Protein AF-N2ACB6-F1 (afdb_monomer_lite)

Secondary structure (DSSP, 8-state):
-GGGS-HHHHHHHHHHHHHHTHHHHHHHHHHHHHHHHHHHHHHHHHHHHHHHHHHHHHHHHHHHHHHHHHHHHHHHHHHHHHHHHHHHHHHHHHHHHHHHTT--HHHHHHHHHHHHT--HHHHHHHHHHHHTS--

Structure (mmCIF, N/CA/C/O backbone):
data_AF-N2ACB6-F1
#
_entry.id   AF-N2ACB6-F1
#
loop_
_atom_site.group_PDB
_atom_site.id
_atom_site.type_symbol
_atom_site.label_atom_id
_atom_site.label_alt_id
_atom_site.label_comp_id
_atom_site.label_asym_id
_atom_site.label_entity_id
_atom_site.label_seq_id
_atom_site.pdbx_PDB_ins_code
_atom_site.Cartn_x
_atom_site.Cartn_y
_atom_site.Cartn_z
_atom_site.occupancy
_atom_site.B_iso_or_equiv
_atom_site.auth_seq_id
_atom_site.auth_comp_id
_atom_site.auth_asym_id
_atom_site.auth_atom_id
_atom_site.pdbx_PDB_model_num
ATOM 1 N N . MET A 1 1 ? -42.863 5.813 80.812 1.00 54.38 1 MET A N 1
ATOM 2 C CA . MET A 1 1 ? -43.850 5.891 79.694 1.00 54.38 1 MET A CA 1
ATOM 3 C C . MET A 1 1 ? -44.926 4.812 79.865 1.00 54.38 1 MET A C 1
ATOM 5 O O . MET A 1 1 ? -44.693 3.888 80.632 1.00 54.38 1 MET A O 1
ATOM 9 N N . ILE A 1 2 ? -46.089 4.887 79.191 1.00 55.25 2 ILE A N 1
ATOM 10 C CA . ILE A 1 2 ? -47.135 3.828 79.253 1.00 55.25 2 ILE A CA 1
ATOM 11 C C . ILE A 1 2 ? -46.565 2.440 78.897 1.00 55.25 2 ILE A C 1
ATOM 13 O O . ILE A 1 2 ? -46.968 1.446 79.490 1.00 55.25 2 ILE A O 1
ATOM 17 N N . ALA A 1 3 ? -45.557 2.393 78.021 1.00 55.53 3 ALA A N 1
ATOM 18 C CA . ALA A 1 3 ? -44.880 1.169 77.599 1.00 55.53 3 ALA A CA 1
ATOM 19 C C . ALA A 1 3 ? -44.088 0.438 78.701 1.00 55.53 3 ALA A C 1
ATOM 21 O O . ALA A 1 3 ? -43.840 -0.748 78.564 1.00 55.53 3 ALA A O 1
ATOM 22 N N . GLU A 1 4 ? -43.704 1.089 79.803 1.00 55.78 4 GLU A N 1
ATOM 23 C CA . GLU A 1 4 ? -42.958 0.420 80.890 1.00 55.78 4 GLU A CA 1
ATOM 24 C C . GLU A 1 4 ? -43.868 -0.320 81.874 1.00 55.78 4 GLU A C 1
ATOM 26 O O . GLU A 1 4 ? -43.388 -1.108 82.685 1.00 55.78 4 GLU A O 1
ATOM 31 N N . LYS A 1 5 ? -45.175 -0.045 81.832 1.00 69.62 5 LYS A N 1
ATOM 32 C CA . LYS A 1 5 ? -46.145 -0.556 82.807 1.00 69.62 5 LYS A CA 1
ATOM 33 C C . LYS A 1 5 ? -46.798 -1.871 82.383 1.00 69.62 5 LYS A C 1
ATOM 35 O O . LYS A 1 5 ? -47.372 -2.541 83.233 1.00 69.62 5 LYS A O 1
ATOM 40 N N . ASP A 1 6 ? -46.695 -2.236 81.107 1.00 75.88 6 ASP A N 1
ATOM 41 C CA . ASP A 1 6 ? -47.250 -3.470 80.553 1.00 75.88 6 ASP A CA 1
ATOM 42 C C . ASP A 1 6 ? -46.155 -4.235 79.778 1.00 75.88 6 ASP A C 1
ATOM 44 O O . ASP A 1 6 ? -45.609 -3.696 78.809 1.00 75.88 6 ASP A O 1
ATOM 48 N N . PRO A 1 7 ? -45.812 -5.476 80.179 1.00 75.62 7 PRO A N 1
ATOM 49 C CA . PRO A 1 7 ? -44.764 -6.276 79.540 1.00 75.62 7 PRO A CA 1
ATOM 50 C C . PRO A 1 7 ? -44.987 -6.525 78.042 1.00 75.62 7 PRO A C 1
ATOM 52 O O . PRO A 1 7 ? -44.019 -6.598 77.283 1.00 75.62 7 PRO A O 1
ATOM 55 N N . TYR A 1 8 ? -46.244 -6.628 77.603 1.00 75.38 8 TYR A N 1
ATOM 56 C CA . TYR A 1 8 ? -46.595 -6.843 76.201 1.00 75.38 8 TYR A CA 1
ATOM 57 C C . TYR A 1 8 ? -46.431 -5.563 75.389 1.00 75.38 8 TYR A C 1
ATOM 59 O O . TYR A 1 8 ? -45.883 -5.601 74.287 1.00 75.38 8 TYR A O 1
ATOM 67 N N . ILE A 1 9 ? -46.830 -4.416 75.948 1.00 73.38 9 ILE A N 1
ATOM 68 C CA . ILE A 1 9 ? -46.612 -3.114 75.300 1.00 73.38 9 ILE A CA 1
ATOM 69 C C . ILE A 1 9 ? -45.112 -2.802 75.227 1.00 73.38 9 ILE A C 1
ATOM 71 O O . ILE A 1 9 ? -44.649 -2.287 74.210 1.00 73.38 9 ILE A O 1
ATOM 75 N N . LYS A 1 10 ? -44.334 -3.173 76.250 1.00 75.19 10 LYS A N 1
ATOM 76 C CA . LYS A 1 10 ? -42.873 -3.044 76.240 1.00 75.19 10 LYS A CA 1
ATOM 77 C C . LYS A 1 10 ? -42.231 -3.863 75.119 1.00 75.19 10 LYS A C 1
ATOM 79 O O . LYS A 1 10 ? -41.467 -3.316 74.331 1.00 75.19 10 LYS A O 1
ATOM 84 N N . SER A 1 11 ? -42.583 -5.145 75.013 1.00 76.88 11 SER A N 1
ATOM 85 C CA . SER A 1 11 ? -42.045 -6.042 73.983 1.00 76.88 11 SER A CA 1
ATOM 86 C C . SER A 1 11 ? -42.431 -5.593 72.569 1.00 76.88 11 SER A C 1
ATOM 88 O O . SER A 1 11 ? -41.589 -5.587 71.672 1.00 76.88 11 SER A O 1
ATOM 90 N N . ALA A 1 12 ? -43.672 -5.132 72.378 1.00 77.25 12 ALA A N 1
ATOM 91 C CA . ALA A 1 12 ? -44.113 -4.551 71.113 1.00 77.25 12 ALA A CA 1
ATOM 92 C C . ALA A 1 12 ? -43.324 -3.280 70.756 1.00 77.25 12 ALA A C 1
ATOM 94 O O . ALA A 1 12 ? -42.972 -3.091 69.596 1.00 77.25 12 ALA A O 1
ATOM 95 N N . TYR A 1 13 ? -43.003 -2.430 71.738 1.00 70.56 13 TYR A N 1
ATOM 96 C CA . TYR A 1 13 ? -42.214 -1.214 71.528 1.00 70.56 13 TYR A CA 1
ATOM 97 C C . TYR A 1 13 ? -40.739 -1.514 71.215 1.00 70.56 13 TYR A C 1
ATOM 99 O O . TYR A 1 13 ? -40.163 -0.881 70.336 1.00 70.56 13 TYR A O 1
ATOM 107 N N . GLU A 1 14 ? -40.140 -2.511 71.872 1.00 71.38 14 GLU A N 1
ATOM 108 C CA . GLU A 1 14 ? -38.781 -2.993 71.581 1.00 71.38 14 GLU A CA 1
ATOM 109 C C . GLU A 1 14 ? -38.695 -3.608 70.174 1.00 71.38 14 GLU A C 1
ATOM 111 O O . GLU A 1 14 ? -37.780 -3.296 69.415 1.00 71.38 14 GLU A O 1
ATOM 116 N N . GLN A 1 15 ? -39.691 -4.408 69.778 1.00 70.50 15 GLN A N 1
ATOM 117 C CA . GLN A 1 15 ? -39.816 -4.936 68.414 1.00 70.50 15 GLN A CA 1
ATOM 118 C C . GLN A 1 15 ? -39.993 -3.816 67.383 1.00 70.50 15 GLN A C 1
ATOM 120 O O . GLN A 1 15 ? -39.331 -3.819 66.346 1.00 70.50 15 GLN A O 1
ATOM 125 N N . LEU A 1 16 ? -40.827 -2.815 67.683 1.00 66.62 16 LEU A N 1
ATOM 126 C CA . LEU A 1 16 ? -40.989 -1.638 66.832 1.00 66.62 16 LEU A CA 1
ATOM 127 C C . LEU A 1 16 ? -39.680 -0.844 66.724 1.00 66.62 16 LEU A C 1
ATOM 129 O O . LEU A 1 16 ? -39.363 -0.357 65.646 1.00 66.62 16 LEU A O 1
ATOM 133 N N . GLN A 1 17 ? -38.888 -0.744 67.797 1.00 62.62 17 GLN A N 1
ATOM 134 C CA . GLN A 1 17 ? -37.566 -0.117 67.769 1.00 62.62 17 GLN A CA 1
ATOM 135 C C . GLN A 1 17 ? -36.591 -0.877 66.868 1.00 62.62 17 GLN A C 1
ATOM 137 O O . GLN A 1 17 ? -35.940 -0.242 66.044 1.00 62.62 17 GLN A O 1
ATOM 142 N N . ILE A 1 18 ? -36.554 -2.209 66.953 1.00 64.50 18 ILE A N 1
ATOM 143 C CA . ILE A 1 18 ? -35.725 -3.078 66.101 1.00 64.50 18 ILE A CA 1
ATOM 144 C C . ILE A 1 18 ? -36.111 -2.940 64.617 1.00 64.50 18 ILE A C 1
ATOM 146 O O . ILE A 1 18 ? -35.233 -2.849 63.762 1.00 64.50 18 ILE A O 1
ATOM 150 N N . ILE A 1 19 ? -37.412 -2.858 64.313 1.00 61.59 19 ILE A N 1
ATOM 151 C CA . ILE A 1 19 ? -37.940 -2.643 62.953 1.00 61.59 19 ILE A CA 1
ATOM 152 C C . ILE A 1 19 ? -37.763 -1.180 62.499 1.00 61.59 19 ILE A C 1
ATOM 154 O O . ILE A 1 19 ? -37.608 -0.907 61.316 1.00 61.59 19 ILE A O 1
ATOM 158 N N . SER A 1 20 ? -37.760 -0.205 63.411 1.00 56.56 20 SER A N 1
ATOM 159 C CA . SER A 1 20 ? -37.567 1.218 63.073 1.00 56.56 20 SER A CA 1
ATOM 160 C C . SER A 1 20 ? -36.090 1.609 62.907 1.00 56.56 20 SER A C 1
ATOM 162 O O . SER A 1 20 ? -35.783 2.538 62.159 1.00 56.56 20 SER A O 1
ATOM 164 N N . GLN A 1 21 ? -35.168 0.869 63.539 1.00 55.78 21 GLN A N 1
ATOM 165 C CA . GLN A 1 21 ? -33.716 0.930 63.310 1.00 55.78 21 GLN A CA 1
ATOM 166 C C . GLN A 1 21 ? -33.306 0.416 61.919 1.00 55.78 21 GLN A C 1
ATOM 168 O O . GLN A 1 21 ? -32.177 0.618 61.480 1.00 55.78 21 GLN A O 1
ATOM 173 N N . ASP A 1 22 ? -34.241 -0.171 61.174 1.00 64.62 22 ASP A N 1
ATOM 174 C CA . ASP A 1 22 ? -34.067 -0.620 59.793 1.00 64.62 22 ASP A CA 1
ATOM 175 C C . ASP A 1 22 ? -33.811 0.545 58.813 1.00 64.62 22 ASP A C 1
ATOM 177 O O . ASP A 1 22 ? -33.388 0.335 57.682 1.00 64.62 22 ASP A O 1
ATOM 181 N N . LYS A 1 23 ? -33.984 1.804 59.248 1.00 71.12 23 LYS A N 1
ATOM 182 C CA . LYS A 1 23 ? -33.616 2.988 58.456 1.00 71.12 23 LYS A CA 1
ATOM 183 C C . LYS A 1 23 ? -32.106 3.106 58.224 1.00 71.12 23 LYS A C 1
ATOM 185 O O . LYS A 1 23 ? -31.713 3.477 57.123 1.00 71.12 23 LYS A O 1
ATOM 190 N N . GLU A 1 24 ? -31.271 2.796 59.218 1.00 79.31 24 GLU A N 1
ATOM 191 C CA . GLU A 1 24 ? -29.809 2.815 59.045 1.00 79.31 24 GLU A CA 1
ATOM 192 C C . GLU A 1 24 ? -29.359 1.684 58.125 1.00 79.31 24 GLU A C 1
ATOM 194 O O . GLU A 1 24 ? -28.657 1.938 57.154 1.00 79.31 24 GLU A O 1
ATOM 199 N N . LYS A 1 25 ? -29.859 0.461 58.337 1.00 77.12 25 LYS A N 1
ATOM 200 C CA . LYS A 1 25 ? -29.568 -0.678 57.450 1.00 77.12 25 LYS A CA 1
ATOM 201 C C . LYS A 1 25 ? -30.050 -0.450 56.021 1.00 77.12 25 LYS A C 1
ATOM 203 O O . LYS A 1 25 ? -29.367 -0.828 55.073 1.00 77.12 25 LYS A O 1
ATOM 208 N N . ARG A 1 26 ? -31.208 0.192 55.848 1.00 78.31 26 ARG A N 1
ATOM 209 C CA . ARG A 1 26 ? -31.715 0.600 54.535 1.00 78.31 26 ARG A CA 1
ATOM 210 C C . ARG A 1 26 ? -30.819 1.649 53.890 1.00 78.31 26 ARG A C 1
ATOM 212 O O . ARG A 1 26 ? -30.517 1.524 52.711 1.00 78.31 26 ARG A O 1
ATOM 219 N N . LEU A 1 27 ? -30.360 2.637 54.655 1.00 84.12 27 LEU A N 1
ATOM 220 C CA . LEU A 1 27 ? -29.433 3.653 54.164 1.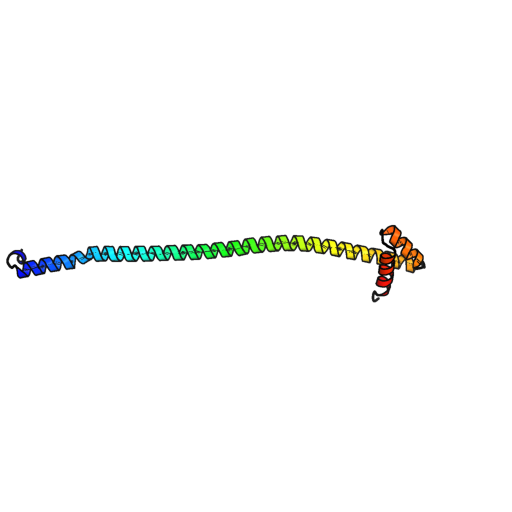00 84.12 27 LEU A CA 1
ATOM 221 C C . LEU A 1 27 ? -28.079 3.039 53.771 1.00 84.12 27 LEU A C 1
ATOM 223 O O . LEU A 1 27 ? -27.540 3.378 52.724 1.00 84.12 27 LEU A O 1
ATOM 227 N N . GLU A 1 28 ? -27.550 2.106 54.565 1.00 85.25 28 GLU A N 1
ATOM 228 C CA . GLU A 1 28 ? -26.334 1.346 54.248 1.00 85.25 28 GLU A CA 1
ATOM 229 C C . GLU A 1 28 ? -26.512 0.489 52.990 1.00 85.25 28 GLU A C 1
ATOM 231 O O . GLU A 1 28 ? -25.626 0.449 52.134 1.00 85.25 28 GLU A O 1
ATOM 236 N N . TYR A 1 29 ? -27.665 -0.170 52.848 1.00 82.06 29 TYR A N 1
ATOM 237 C CA . TYR A 1 29 ? -28.018 -0.936 51.656 1.00 82.06 29 TYR A CA 1
ATOM 238 C C . TYR A 1 29 ? -28.087 -0.042 50.414 1.00 82.06 29 TYR A C 1
ATOM 240 O O . TYR A 1 29 ? -27.464 -0.351 49.400 1.00 82.06 29 TYR A O 1
ATOM 248 N N . GLU A 1 30 ? -28.783 1.093 50.497 1.00 85.75 30 GLU A N 1
ATOM 249 C CA . GLU A 1 30 ? -28.895 2.068 49.409 1.00 85.75 30 GLU A CA 1
ATOM 250 C C . GLU A 1 30 ? -27.528 2.664 49.045 1.00 85.75 30 GLU A C 1
ATOM 252 O O . GLU A 1 30 ? -27.195 2.773 47.864 1.00 85.75 30 GLU A O 1
ATOM 257 N N . ALA A 1 31 ? -26.694 2.986 50.038 1.00 92.44 31 ALA A N 1
ATOM 258 C CA . ALA A 1 31 ? -25.329 3.460 49.822 1.00 92.44 31 ALA A CA 1
ATOM 259 C C . ALA A 1 31 ? -24.458 2.395 49.140 1.00 92.44 31 ALA A C 1
ATOM 261 O O . ALA A 1 31 ? -23.691 2.713 48.228 1.00 92.44 31 ALA A O 1
ATOM 262 N N . ARG A 1 32 ? -24.604 1.124 49.531 1.00 91.25 32 ARG A N 1
ATOM 263 C CA . ARG A 1 32 ? -23.910 -0.002 48.901 1.00 91.25 32 ARG A CA 1
ATOM 264 C C . ARG A 1 32 ? -24.367 -0.218 47.462 1.00 91.25 32 ARG A C 1
ATOM 266 O O . ARG A 1 32 ? -23.520 -0.361 46.585 1.00 91.25 32 ARG A O 1
ATOM 273 N N . GLU A 1 33 ? -25.672 -0.231 47.199 1.00 89.56 33 GLU A N 1
ATOM 274 C CA . GLU A 1 33 ? -26.202 -0.328 45.834 1.00 89.56 33 GLU A CA 1
ATOM 275 C C . GLU A 1 33 ? -25.716 0.831 44.969 1.00 89.56 33 GLU A C 1
ATOM 277 O O . GLU A 1 33 ? -25.339 0.618 43.817 1.00 89.56 33 GLU A O 1
ATOM 282 N N . LYS A 1 34 ? -25.680 2.047 45.524 1.00 96.06 34 LYS A N 1
ATOM 283 C CA . LYS A 1 34 ? -25.144 3.215 44.832 1.00 96.06 34 LYS A CA 1
ATOM 284 C C . LYS A 1 34 ? -23.671 3.022 44.481 1.00 96.06 34 LYS A C 1
ATOM 286 O O . LYS A 1 34 ? -23.315 3.186 43.324 1.00 96.06 34 LYS A O 1
ATOM 291 N N . ALA A 1 35 ? -22.842 2.599 45.434 1.00 95.44 35 ALA A N 1
ATOM 292 C CA . ALA A 1 35 ? -21.424 2.343 45.188 1.00 95.44 35 ALA A CA 1
ATOM 293 C C . ALA A 1 35 ? -21.203 1.265 44.114 1.00 95.44 35 ALA A C 1
ATOM 295 O O . ALA A 1 35 ? -20.311 1.394 43.279 1.00 95.44 35 ALA A O 1
ATOM 296 N N . ILE A 1 36 ? -22.039 0.221 44.103 1.00 93.56 36 ILE A N 1
ATOM 297 C CA . ILE A 1 36 ? -22.012 -0.820 43.071 1.00 93.56 36 ILE A CA 1
ATOM 298 C C . ILE A 1 36 ? -22.378 -0.233 41.699 1.00 93.56 36 ILE A C 1
ATOM 300 O O . ILE A 1 36 ? -21.676 -0.492 40.724 1.00 93.56 36 ILE A O 1
ATOM 304 N N . ARG A 1 37 ? -23.438 0.582 41.614 1.00 95.69 37 ARG A N 1
ATOM 305 C CA . ARG A 1 37 ? -23.844 1.254 40.366 1.00 95.69 37 ARG A CA 1
ATOM 306 C C . ARG A 1 37 ? -22.765 2.208 39.859 1.00 95.69 37 ARG A C 1
ATOM 308 O O . ARG A 1 37 ? -22.417 2.137 38.686 1.00 95.69 37 ARG A O 1
ATOM 315 N N . ASP A 1 38 ? -22.201 3.031 40.738 1.00 97.94 38 ASP A N 1
ATOM 316 C CA . ASP A 1 38 ? -21.126 3.971 40.410 1.00 97.94 38 ASP A CA 1
ATOM 317 C C . ASP A 1 38 ? -19.876 3.219 39.917 1.00 97.94 38 ASP A C 1
ATOM 319 O O . ASP A 1 38 ? -19.251 3.624 38.938 1.00 97.94 38 ASP A O 1
ATOM 323 N N . HIS A 1 39 ? -19.539 2.080 40.535 1.00 97.25 39 HIS A N 1
ATOM 324 C CA . HIS A 1 39 ? -18.433 1.232 40.088 1.00 97.25 39 HIS A CA 1
ATOM 325 C C . HIS A 1 39 ? -18.677 0.643 38.694 1.00 97.25 39 HIS A C 1
ATOM 327 O O . HIS A 1 39 ? -17.795 0.720 37.840 1.00 97.25 39 HIS A O 1
ATOM 333 N N . TYR A 1 40 ? -19.863 0.084 38.437 1.00 96.75 40 TYR A N 1
ATOM 334 C CA . TYR A 1 40 ? -20.195 -0.439 37.109 1.00 96.75 40 TYR A CA 1
ATOM 335 C C . TYR A 1 40 ? -20.194 0.655 36.045 1.00 96.75 40 TYR A C 1
ATOM 337 O O . TYR A 1 40 ? -19.668 0.433 34.957 1.00 96.75 40 TYR A O 1
ATOM 345 N N . GLN A 1 41 ? -20.718 1.838 36.370 1.00 97.56 41 GLN A N 1
ATOM 346 C CA . GLN A 1 41 ? -20.704 2.983 35.467 1.00 97.56 41 GLN A CA 1
ATOM 347 C C . GLN A 1 41 ? -19.270 3.407 35.139 1.00 97.56 41 GLN A C 1
ATOM 349 O O . GLN A 1 41 ? -18.929 3.577 33.971 1.00 97.56 41 GLN A O 1
ATOM 354 N N . PHE A 1 42 ? -18.404 3.499 36.151 1.00 98.19 42 PHE A N 1
ATOM 355 C CA . PHE A 1 42 ? -16.992 3.814 35.955 1.00 98.19 42 PHE A CA 1
ATOM 356 C C . PHE A 1 42 ? -16.290 2.791 35.054 1.00 98.19 42 PHE A C 1
ATOM 358 O O . PHE A 1 42 ? -15.549 3.174 34.149 1.00 98.19 42 PHE A O 1
ATOM 365 N N . MET A 1 43 ? -16.526 1.495 35.285 1.00 98.19 43 MET A N 1
ATOM 366 C CA . MET A 1 43 ? -15.936 0.425 34.477 1.00 98.19 43 MET A CA 1
ATOM 367 C C . MET A 1 43 ? -16.419 0.483 33.027 1.00 98.19 43 MET A C 1
ATOM 369 O O . MET A 1 43 ? -15.601 0.396 32.113 1.00 98.19 43 MET A O 1
ATOM 373 N N . PHE A 1 44 ? -17.718 0.700 32.819 1.00 97.75 44 PHE A N 1
ATOM 374 C CA . PHE A 1 44 ? -18.302 0.858 31.492 1.00 97.75 4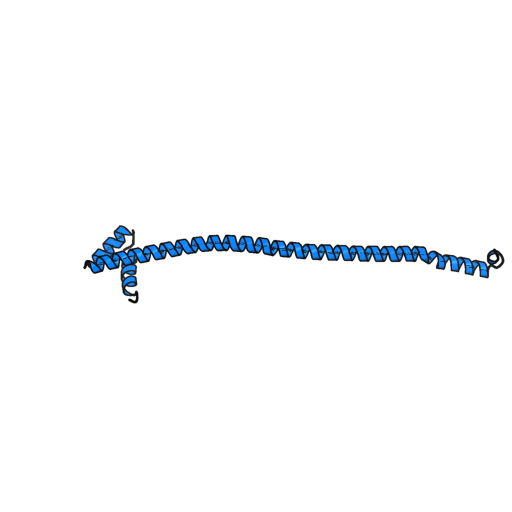4 PHE A CA 1
ATOM 375 C C . PHE A 1 44 ? -17.693 2.055 30.747 1.00 97.75 44 PHE A C 1
ATOM 377 O O . PHE A 1 44 ? -17.234 1.917 29.618 1.00 97.75 44 PHE A O 1
ATOM 384 N N . GLU A 1 45 ? -17.602 3.222 31.385 1.00 98.06 45 GLU A N 1
ATOM 385 C CA . GLU A 1 45 ? -17.000 4.418 30.780 1.00 98.06 45 GLU A CA 1
ATOM 386 C C . GLU A 1 45 ? -15.497 4.268 30.525 1.00 98.06 45 GLU A C 1
ATOM 388 O O . GLU A 1 45 ? -14.960 4.841 29.575 1.00 98.06 45 GLU A O 1
ATOM 393 N N . ALA A 1 46 ? -14.783 3.536 31.382 1.00 98.25 46 ALA A N 1
ATOM 394 C CA . ALA A 1 46 ? -13.375 3.228 31.166 1.00 98.25 46 ALA A CA 1
ATOM 395 C C . ALA A 1 46 ? -13.186 2.316 29.944 1.00 98.25 46 ALA A C 1
ATOM 397 O O . ALA A 1 46 ? -12.293 2.569 29.137 1.00 98.25 46 ALA A O 1
ATOM 398 N N . GLU A 1 47 ? -14.042 1.306 29.780 1.00 98.19 47 GLU A N 1
ATOM 399 C CA . GLU A 1 47 ? -14.035 0.418 28.616 1.00 98.19 47 GLU A CA 1
ATOM 400 C C . GLU A 1 47 ? -14.372 1.179 27.331 1.00 98.19 47 GLU A C 1
ATOM 402 O O . GLU A 1 47 ? -13.611 1.105 26.368 1.00 98.19 47 GLU A O 1
ATOM 407 N N . GLN A 1 48 ? -15.444 1.979 27.334 1.00 98.19 48 GLN A N 1
ATOM 408 C CA . GLN A 1 48 ? -15.837 2.787 26.175 1.00 98.19 48 GLN A CA 1
ATOM 409 C C . GLN A 1 48 ? -14.726 3.748 25.744 1.00 98.19 48 GLN A C 1
ATOM 411 O O . GLN A 1 48 ? -14.361 3.777 24.571 1.00 98.19 48 GLN A O 1
ATOM 416 N N . ARG A 1 49 ? -14.109 4.467 26.693 1.00 98.12 49 ARG A N 1
ATOM 417 C CA . ARG A 1 49 ? -12.952 5.327 26.395 1.00 98.12 49 ARG A CA 1
ATOM 418 C C . ARG A 1 49 ? -11.760 4.534 25.876 1.00 98.12 49 ARG A C 1
ATOM 420 O O . ARG A 1 49 ? -11.046 5.009 25.000 1.00 98.12 49 ARG A O 1
ATOM 427 N N . GLY A 1 50 ? -11.517 3.343 26.418 1.00 98.38 50 GLY A N 1
ATOM 428 C CA . GLY A 1 50 ? -10.455 2.460 25.943 1.00 98.38 50 GLY A CA 1
ATOM 429 C C . GLY A 1 50 ? -10.647 2.064 24.479 1.00 98.38 50 GLY A C 1
ATOM 430 O O . GLY A 1 50 ? -9.691 2.130 23.706 1.00 98.38 50 GLY A O 1
ATOM 431 N N . ILE A 1 51 ? -11.878 1.712 24.098 1.00 98.25 51 ILE A N 1
ATOM 432 C CA . ILE A 1 51 ? -12.251 1.382 22.718 1.00 98.25 51 ILE A CA 1
ATOM 433 C C . ILE A 1 51 ? -12.085 2.605 21.816 1.00 98.25 51 ILE A C 1
ATOM 435 O O . ILE A 1 51 ? -11.361 2.519 20.831 1.00 98.25 51 ILE A O 1
ATOM 439 N N . GLU A 1 52 ? -12.660 3.751 22.185 1.00 98.06 52 GLU A N 1
ATOM 440 C CA . GLU A 1 52 ? -12.603 4.983 21.385 1.00 98.06 52 GLU A CA 1
ATOM 441 C C . GLU A 1 52 ? -11.155 5.433 21.124 1.00 98.06 52 GLU A C 1
ATOM 443 O O . GLU A 1 52 ? -10.760 5.675 19.982 1.00 98.06 52 GLU A O 1
ATOM 448 N N . ILE A 1 53 ? -10.316 5.460 22.167 1.00 98.00 53 ILE A N 1
ATOM 449 C CA . ILE A 1 53 ? -8.890 5.791 22.034 1.00 98.00 53 ILE A CA 1
ATOM 450 C C . ILE A 1 53 ? -8.169 4.747 21.172 1.00 98.00 53 ILE A C 1
ATOM 452 O O . ILE A 1 53 ? -7.284 5.096 20.386 1.00 98.00 53 ILE A O 1
ATOM 456 N N . GLY A 1 54 ? -8.507 3.467 21.340 1.00 98.19 54 GLY A N 1
ATOM 457 C CA . GLY A 1 54 ? -7.932 2.367 20.572 1.00 98.19 54 GLY A CA 1
ATOM 458 C C . GLY A 1 54 ? -8.243 2.474 19.081 1.00 98.19 54 GLY A C 1
ATOM 459 O O . GLY A 1 54 ? -7.329 2.375 18.264 1.00 98.19 54 GLY A O 1
ATOM 460 N N . GLU A 1 55 ? -9.501 2.733 18.731 1.00 98.12 55 GLU A N 1
ATOM 461 C CA . GLU A 1 55 ? -9.953 2.928 17.354 1.00 98.12 55 GLU A CA 1
ATOM 462 C C . GLU A 1 55 ? -9.313 4.166 16.731 1.00 98.12 55 GLU A C 1
ATOM 464 O O . GLU A 1 55 ? -8.723 4.070 15.655 1.00 98.12 55 GLU A O 1
ATOM 469 N N . GLN A 1 56 ? -9.339 5.306 17.428 1.00 97.44 56 GLN A N 1
ATOM 470 C CA . GLN A 1 56 ? -8.770 6.548 16.912 1.00 97.44 56 GLN A CA 1
ATOM 471 C C . GLN A 1 56 ? -7.265 6.419 16.646 1.00 97.44 56 GLN A C 1
ATOM 473 O O . GLN A 1 56 ? -6.793 6.779 15.567 1.00 97.44 56 GLN A O 1
ATOM 478 N N . ARG A 1 57 ? -6.511 5.829 17.585 1.00 97.19 57 ARG A N 1
ATOM 479 C CA . ARG A 1 57 ? -5.079 5.548 17.385 1.00 97.19 57 ARG A CA 1
ATOM 480 C C . ARG A 1 57 ? -4.842 4.520 16.288 1.00 97.19 57 ARG A C 1
ATOM 482 O O . ARG A 1 57 ? -3.876 4.642 15.541 1.00 97.19 57 ARG A O 1
ATOM 489 N N . GLY A 1 58 ? -5.687 3.495 16.204 1.00 98.00 58 GLY 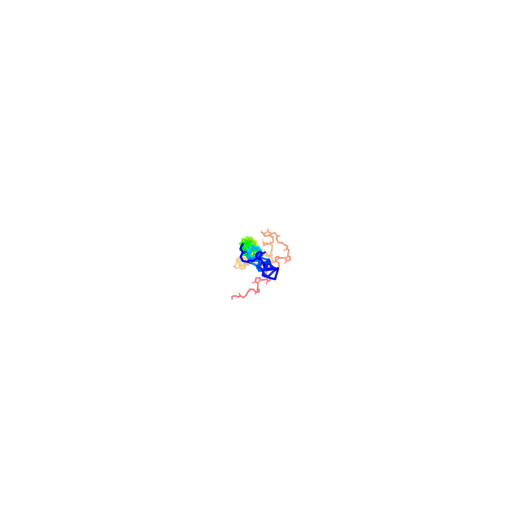A N 1
ATOM 490 C CA . GLY A 1 58 ? -5.601 2.464 15.174 1.00 98.00 58 GLY A CA 1
ATOM 491 C C . GLY A 1 58 ? -5.749 3.048 13.771 1.00 98.00 58 GLY A C 1
ATOM 492 O O . GLY A 1 58 ? -4.938 2.735 12.899 1.00 98.00 58 GLY A O 1
ATOM 493 N N . ILE A 1 59 ? -6.729 3.935 13.581 1.00 97.75 59 ILE A N 1
ATOM 494 C CA . ILE A 1 59 ? -6.955 4.661 12.327 1.00 97.75 59 ILE A CA 1
ATOM 495 C C . ILE A 1 59 ? -5.764 5.570 12.023 1.00 97.75 59 ILE A C 1
ATOM 497 O O . ILE A 1 59 ? -5.165 5.431 10.962 1.00 97.75 59 ILE A O 1
ATOM 501 N N . GLU A 1 60 ? -5.357 6.427 12.963 1.00 97.00 60 GLU A N 1
ATOM 502 C CA . GLU A 1 60 ? -4.264 7.384 12.749 1.00 97.00 60 GLU A CA 1
ATOM 503 C C . GLU A 1 60 ? -2.946 6.684 12.371 1.00 97.00 60 GLU A C 1
ATOM 505 O O . GLU A 1 60 ? -2.302 7.032 11.380 1.00 97.00 60 GLU A O 1
ATOM 510 N N . ILE A 1 61 ? -2.561 5.646 13.121 1.00 96.75 61 ILE A N 1
ATOM 511 C CA . ILE A 1 61 ? -1.345 4.868 12.844 1.00 96.75 61 ILE A CA 1
ATOM 512 C C . ILE A 1 61 ? -1.480 4.110 11.518 1.00 96.75 61 ILE A C 1
ATOM 514 O O . ILE A 1 61 ? -0.509 4.007 10.763 1.00 96.75 61 ILE A O 1
ATOM 518 N N . GLY A 1 62 ? -2.660 3.547 11.245 1.00 97.75 62 GLY A N 1
ATOM 519 C CA . GLY A 1 62 ? -2.947 2.813 10.017 1.00 97.75 62 GLY A CA 1
ATOM 520 C C . GLY A 1 62 ? -2.826 3.692 8.776 1.00 97.75 62 GLY A C 1
ATOM 521 O O . GLY A 1 62 ? -2.149 3.307 7.823 1.00 97.75 62 GLY A O 1
ATOM 522 N N . GLU A 1 63 ? -3.414 4.887 8.809 1.00 97.31 63 GLU A N 1
ATOM 523 C CA . GLU A 1 63 ? -3.351 5.868 7.726 1.00 97.31 63 GLU A CA 1
ATOM 524 C C . GLU A 1 63 ? -1.926 6.376 7.509 1.00 97.31 63 GLU A C 1
ATOM 526 O O . GLU A 1 63 ? -1.421 6.292 6.390 1.00 97.31 63 GLU A O 1
ATOM 531 N N . GLN A 1 64 ? -1.236 6.820 8.566 1.00 95.94 64 GLN A N 1
ATOM 532 C CA . GLN A 1 64 ? 0.141 7.316 8.455 1.00 95.94 64 GLN A CA 1
ATOM 533 C C . GLN A 1 64 ? 1.074 6.267 7.840 1.00 95.94 64 GLN A C 1
ATOM 535 O O . GLN A 1 64 ? 1.801 6.555 6.888 1.00 95.94 64 GLN A O 1
ATOM 540 N N . ARG A 1 65 ? 1.017 5.021 8.331 1.00 95.88 65 ARG A N 1
ATOM 541 C CA . ARG A 1 65 ? 1.826 3.922 7.780 1.00 95.88 65 ARG A CA 1
ATOM 542 C C . ARG A 1 65 ? 1.411 3.561 6.360 1.00 95.88 65 ARG A C 1
ATOM 544 O O . ARG A 1 65 ? 2.272 3.248 5.540 1.00 95.88 65 ARG A O 1
ATOM 551 N N . GLY A 1 66 ? 0.112 3.574 6.074 1.00 97.62 66 GLY A N 1
ATOM 552 C CA . GLY A 1 66 ? -0.423 3.296 4.746 1.00 97.62 66 GLY A CA 1
ATOM 553 C C . GLY A 1 66 ? 0.102 4.280 3.703 1.00 97.62 66 GLY A C 1
ATOM 554 O O . GLY A 1 66 ? 0.581 3.848 2.655 1.00 97.62 66 GLY A O 1
ATOM 555 N N . ILE A 1 67 ? 0.080 5.577 4.021 1.00 96.88 67 ILE A N 1
ATOM 556 C CA . ILE A 1 67 ? 0.604 6.646 3.163 1.00 96.88 67 ILE A CA 1
ATOM 557 C C . ILE A 1 67 ? 2.113 6.485 2.982 1.00 96.88 67 ILE A C 1
ATOM 559 O O . ILE A 1 67 ? 2.573 6.385 1.849 1.00 96.88 67 ILE A O 1
ATOM 563 N N . GLU A 1 68 ? 2.880 6.364 4.068 1.00 95.94 68 GLU A N 1
ATOM 564 C CA . GLU A 1 68 ? 4.344 6.275 3.992 1.00 95.94 68 GLU A CA 1
ATOM 565 C C . GLU A 1 68 ? 4.814 5.074 3.152 1.00 95.94 68 GLU A C 1
ATOM 567 O O . GLU A 1 68 ? 5.695 5.193 2.296 1.00 95.94 68 GLU A O 1
ATOM 572 N N . ILE A 1 69 ? 4.217 3.897 3.374 1.00 95.94 69 ILE A N 1
ATOM 573 C CA . ILE A 1 69 ? 4.546 2.685 2.614 1.00 95.94 69 ILE A CA 1
ATOM 574 C C . ILE A 1 69 ? 4.088 2.827 1.160 1.00 95.94 69 ILE A C 1
ATOM 576 O O . ILE A 1 69 ? 4.809 2.409 0.249 1.00 95.94 69 ILE A O 1
ATOM 580 N N . GLY A 1 70 ? 2.897 3.388 0.943 1.00 97.38 70 GLY A N 1
ATOM 581 C CA . GLY A 1 70 ? 2.329 3.613 -0.380 1.00 97.38 70 GLY A CA 1
ATOM 582 C C . GLY A 1 70 ? 3.193 4.539 -1.231 1.00 97.38 70 GLY A C 1
ATOM 583 O O . GLY A 1 70 ? 3.508 4.194 -2.368 1.00 97.38 70 GLY A O 1
ATOM 584 N N . GLU A 1 71 ? 3.639 5.661 -0.670 1.00 96.94 71 GLU A N 1
ATOM 585 C CA . GLU A 1 71 ? 4.509 6.626 -1.344 1.00 96.94 71 GLU A CA 1
ATOM 586 C C . GLU A 1 71 ? 5.877 6.029 -1.662 1.00 96.94 71 GLU A C 1
ATOM 588 O O . GLU A 1 71 ? 6.295 6.060 -2.818 1.00 96.94 71 GLU A O 1
ATOM 593 N N . LYS A 1 72 ? 6.549 5.413 -0.680 1.00 95.31 72 LYS A N 1
ATOM 594 C CA . LYS A 1 72 ? 7.870 4.797 -0.893 1.00 95.31 72 LYS A CA 1
ATOM 595 C C . LYS A 1 72 ? 7.835 3.749 -2.002 1.00 95.31 72 LYS A C 1
ATOM 597 O O . LYS A 1 72 ? 8.641 3.803 -2.926 1.00 95.31 72 LYS A O 1
ATOM 602 N N . ARG A 1 73 ? 6.867 2.828 -1.944 1.00 95.50 73 ARG A N 1
ATOM 603 C CA . ARG A 1 73 ? 6.702 1.796 -2.979 1.00 95.50 73 ARG A CA 1
ATOM 604 C C . ARG A 1 73 ? 6.287 2.392 -4.316 1.00 95.50 73 ARG A C 1
ATOM 606 O O . ARG A 1 73 ? 6.725 1.915 -5.355 1.00 95.50 73 ARG A O 1
ATOM 613 N N . GLY A 1 74 ? 5.425 3.406 -4.298 1.00 97.19 74 GLY A N 1
ATOM 614 C CA . GLY A 1 74 ? 4.973 4.096 -5.500 1.00 97.19 74 GLY A CA 1
ATOM 615 C C . GLY A 1 74 ? 6.128 4.757 -6.247 1.00 97.19 74 GLY A C 1
ATOM 616 O O . GLY A 1 74 ? 6.228 4.592 -7.461 1.00 97.19 74 GLY A O 1
ATOM 617 N N . ILE A 1 75 ? 7.017 5.438 -5.519 1.00 96.62 75 ILE A N 1
ATOM 618 C CA . ILE A 1 75 ? 8.225 6.064 -6.065 1.00 96.62 75 ILE A CA 1
ATOM 619 C C . ILE A 1 75 ? 9.169 4.996 -6.612 1.00 96.62 75 ILE A C 1
ATOM 621 O O . ILE A 1 75 ? 9.496 5.051 -7.789 1.00 96.62 75 ILE A O 1
ATOM 625 N N . GLU A 1 76 ? 9.522 3.982 -5.821 1.00 95.81 76 GLU A N 1
ATOM 626 C CA . GLU A 1 76 ? 10.459 2.926 -6.236 1.00 95.81 76 GLU A CA 1
ATOM 627 C C . GLU A 1 76 ? 9.983 2.192 -7.503 1.00 95.81 76 GLU A C 1
ATOM 629 O O . GLU A 1 76 ? 10.713 2.068 -8.487 1.00 95.81 76 GLU A O 1
ATOM 634 N N . ILE A 1 77 ? 8.715 1.765 -7.526 1.00 95.62 77 ILE A N 1
ATOM 635 C CA . ILE A 1 77 ? 8.117 1.106 -8.697 1.00 95.62 77 ILE A CA 1
ATOM 636 C C . ILE A 1 77 ? 8.032 2.078 -9.880 1.00 95.62 77 ILE A C 1
ATOM 638 O O . ILE A 1 77 ? 8.191 1.671 -11.035 1.00 95.62 77 ILE A O 1
ATOM 642 N N . GLY A 1 78 ? 7.725 3.347 -9.612 1.00 96.81 78 GLY A N 1
ATOM 643 C CA . GLY A 1 78 ? 7.642 4.401 -10.614 1.00 96.81 78 GLY A CA 1
ATOM 644 C C . GLY A 1 78 ? 8.985 4.655 -11.293 1.00 96.81 78 GLY A C 1
ATOM 645 O O . GLY A 1 78 ? 9.041 4.669 -12.522 1.00 96.81 78 GLY A O 1
ATOM 646 N N . GLU A 1 79 ? 10.052 4.785 -10.509 1.00 96.69 79 GLU A N 1
ATOM 647 C CA . GLU A 1 79 ? 11.427 4.969 -10.970 1.00 96.69 79 GLU A CA 1
ATOM 648 C C . GLU A 1 79 ? 11.899 3.756 -11.771 1.00 96.69 79 GLU A C 1
ATOM 650 O O . GLU A 1 79 ? 12.263 3.909 -12.934 1.00 96.69 79 GLU A O 1
ATOM 655 N N . GLU A 1 80 ? 11.770 2.536 -11.238 1.00 95.56 80 GLU A N 1
ATOM 656 C CA . GLU A 1 80 ? 12.209 1.319 -11.935 1.00 95.56 80 GLU A CA 1
ATOM 657 C C . GLU A 1 80 ? 11.486 1.138 -13.284 1.00 95.56 80 GLU A C 1
ATOM 659 O O . GLU A 1 80 ? 12.089 0.812 -14.315 1.00 95.56 80 GLU A O 1
ATOM 664 N N . ARG A 1 81 ? 10.164 1.361 -13.310 1.00 95.19 81 ARG A N 1
ATOM 665 C CA . ARG A 1 81 ? 9.378 1.291 -14.553 1.00 95.19 81 ARG A CA 1
ATOM 666 C C . ARG A 1 81 ? 9.725 2.430 -15.502 1.00 95.19 81 ARG A C 1
ATOM 668 O O . ARG A 1 81 ? 9.742 2.207 -16.714 1.00 95.19 81 ARG A O 1
ATOM 675 N N . GLY A 1 82 ? 9.952 3.627 -14.971 1.00 96.44 82 GLY A N 1
ATOM 676 C CA . GLY A 1 82 ? 10.335 4.814 -15.723 1.00 96.44 82 GLY A CA 1
ATOM 677 C C . GLY A 1 82 ? 11.673 4.623 -16.423 1.00 96.44 82 GLY A C 1
ATOM 678 O O . GLY A 1 82 ? 11.748 4.805 -17.636 1.00 96.44 82 GLY A O 1
ATOM 679 N N . GLU A 1 83 ? 12.689 4.155 -15.702 1.00 95.38 83 GLU A N 1
ATOM 680 C CA . GLU A 1 83 ? 14.017 3.856 -16.241 1.00 95.38 83 GLU A CA 1
ATOM 681 C C . GLU A 1 83 ? 13.961 2.784 -17.329 1.00 95.38 83 GLU A C 1
ATOM 683 O O . GLU A 1 83 ? 14.473 2.992 -18.430 1.00 95.38 83 GLU A O 1
ATOM 688 N N . LYS A 1 84 ? 13.270 1.662 -17.076 1.00 93.44 84 LYS A N 1
ATOM 689 C CA . LYS A 1 84 ? 13.111 0.586 -18.070 1.00 93.44 84 LYS A CA 1
ATOM 690 C C . LYS A 1 84 ? 12.429 1.081 -19.344 1.00 93.44 84 LYS A C 1
ATOM 692 O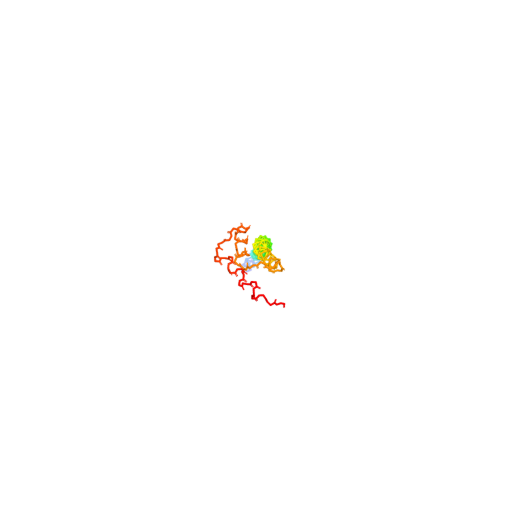 O . LYS A 1 84 ? 12.910 0.806 -20.444 1.00 93.44 84 LYS A O 1
ATOM 697 N N . ARG A 1 85 ? 11.328 1.830 -19.209 1.00 93.75 85 ARG A N 1
ATOM 698 C CA . ARG A 1 85 ? 10.605 2.402 -20.357 1.00 93.75 85 ARG A CA 1
ATOM 699 C C . ARG A 1 85 ? 11.441 3.444 -21.091 1.00 93.75 85 ARG A C 1
ATOM 701 O O . ARG A 1 85 ? 11.457 3.430 -22.317 1.00 93.75 85 ARG A O 1
ATOM 708 N N . GLY A 1 86 ? 12.136 4.317 -20.367 1.00 95.31 86 GLY A N 1
ATOM 709 C CA . GLY A 1 86 ? 13.003 5.342 -20.943 1.00 95.31 86 GLY A CA 1
ATOM 710 C C . GLY A 1 86 ? 14.169 4.734 -21.720 1.00 95.31 86 GLY A C 1
ATOM 711 O O . GLY A 1 86 ? 14.436 5.147 -22.848 1.00 95.31 86 GLY A O 1
ATOM 712 N N . MET A 1 87 ? 14.809 3.698 -21.172 1.00 93.69 87 MET A N 1
ATOM 713 C CA . MET A 1 87 ? 15.869 2.955 -21.855 1.00 93.69 87 MET A CA 1
ATOM 714 C C . MET A 1 87 ? 15.347 2.284 -23.130 1.00 93.69 87 MET A C 1
ATOM 716 O O . MET A 1 87 ? 15.945 2.446 -24.193 1.00 93.69 87 MET A O 1
ATOM 720 N N . GLU A 1 88 ? 14.218 1.575 -23.050 1.00 94.00 88 GLU A N 1
ATOM 721 C CA . GLU A 1 88 ? 13.606 0.909 -24.205 1.00 94.00 88 GLU A CA 1
ATOM 722 C C . GLU A 1 88 ? 13.208 1.914 -25.297 1.00 94.00 88 GLU A C 1
ATOM 724 O O . GLU A 1 88 ? 13.540 1.721 -26.466 1.00 94.00 88 GLU A O 1
ATOM 729 N N . GLN A 1 89 ? 12.566 3.027 -24.929 1.00 93.56 89 GLN A N 1
ATOM 730 C CA . GLN A 1 89 ? 12.228 4.100 -25.866 1.00 93.56 89 GLN A CA 1
ATOM 731 C C . GLN A 1 89 ? 13.475 4.740 -26.487 1.00 93.56 89 GLN A C 1
ATOM 733 O O . GLN A 1 89 ? 13.487 4.986 -27.691 1.00 93.56 89 GLN A O 1
ATOM 738 N N . GLY A 1 90 ? 14.532 4.963 -25.703 1.00 94.25 90 GLY A N 1
ATOM 739 C CA . GLY A 1 90 ? 15.800 5.496 -26.195 1.00 94.25 90 GLY A CA 1
ATOM 740 C C . GLY A 1 90 ? 16.482 4.564 -27.198 1.00 94.25 90 GLY A C 1
ATOM 741 O O . GLY A 1 90 ? 16.938 5.017 -28.248 1.00 94.25 90 GLY A O 1
ATOM 742 N N . ILE A 1 91 ? 16.501 3.257 -26.918 1.00 94.94 91 ILE A N 1
ATOM 743 C CA . ILE A 1 91 ? 17.034 2.240 -27.836 1.00 94.94 91 ILE A CA 1
ATOM 744 C C . ILE A 1 91 ? 16.189 2.176 -29.112 1.00 94.94 91 ILE A C 1
ATOM 746 O O . ILE A 1 91 ? 16.744 2.169 -30.207 1.00 94.94 91 ILE A O 1
ATOM 750 N N . PHE A 1 92 ? 14.859 2.188 -29.001 1.00 95.06 92 PHE A N 1
ATOM 751 C CA . PHE A 1 92 ? 13.972 2.210 -30.167 1.00 95.06 92 PHE A CA 1
ATOM 752 C C . PHE A 1 92 ? 14.138 3.472 -31.013 1.00 95.06 92 PHE A C 1
ATOM 754 O O . PHE A 1 92 ? 14.167 3.372 -32.236 1.00 95.06 92 PHE A O 1
ATOM 761 N N . GLY A 1 93 ? 14.311 4.640 -30.392 1.00 94.12 93 GLY A N 1
ATOM 762 C CA . GLY A 1 93 ? 14.638 5.871 -31.110 1.00 94.12 93 GLY A CA 1
ATOM 763 C C . GLY A 1 93 ? 15.961 5.751 -31.870 1.00 94.12 93 GLY A C 1
ATOM 764 O O . GLY A 1 93 ? 16.034 6.112 -33.042 1.00 94.12 93 GLY A O 1
ATOM 765 N N . ALA A 1 94 ? 16.989 5.169 -31.246 1.00 93.69 94 ALA A N 1
ATOM 766 C CA . ALA A 1 94 ? 18.270 4.923 -31.904 1.00 93.69 94 ALA A CA 1
ATOM 767 C C . ALA A 1 94 ? 18.151 3.938 -33.081 1.00 93.69 94 ALA A C 1
ATOM 769 O O . ALA A 1 94 ? 18.734 4.190 -34.136 1.00 93.69 94 ALA A O 1
ATOM 770 N N . ILE A 1 95 ? 17.385 2.852 -32.924 1.00 94.38 95 ILE A N 1
ATOM 771 C CA . ILE A 1 95 ? 17.106 1.886 -33.999 1.00 94.38 95 ILE A CA 1
ATOM 772 C C . ILE A 1 95 ? 16.387 2.579 -35.160 1.00 94.38 95 ILE A C 1
ATOM 774 O O . ILE A 1 95 ? 16.827 2.433 -36.297 1.00 94.38 95 ILE A O 1
ATOM 778 N N . SER A 1 96 ? 15.340 3.361 -34.873 1.00 94.38 96 SER A N 1
ATOM 779 C CA . SER A 1 96 ? 14.587 4.114 -35.883 1.00 94.38 96 SER A CA 1
ATOM 780 C C . SER A 1 96 ? 15.510 5.014 -36.701 1.00 94.38 96 SER A C 1
ATOM 782 O O . SER A 1 96 ? 15.577 4.868 -37.914 1.00 94.38 96 SER A O 1
ATOM 784 N N . ILE A 1 97 ? 16.309 5.855 -36.034 1.00 94.38 97 ILE A N 1
ATOM 785 C CA . ILE A 1 97 ? 17.240 6.776 -36.702 1.00 94.38 97 ILE A CA 1
ATOM 786 C C . ILE A 1 97 ? 18.249 6.011 -37.565 1.00 94.38 97 ILE A C 1
ATOM 788 O O . ILE A 1 97 ? 18.525 6.406 -38.694 1.00 94.38 97 ILE A O 1
ATOM 792 N N . CYS A 1 98 ? 18.809 4.906 -37.063 1.00 93.88 98 CYS A N 1
ATOM 793 C CA . CYS A 1 98 ? 19.782 4.137 -37.837 1.00 93.88 98 CYS A CA 1
ATOM 794 C C . CYS A 1 98 ? 19.147 3.470 -39.068 1.00 93.88 98 CYS A C 1
ATOM 796 O O . CYS A 1 98 ? 19.785 3.423 -40.119 1.00 93.88 98 CYS A O 1
ATOM 798 N N . ARG A 1 99 ? 17.901 2.989 -38.959 1.00 92.56 99 ARG A N 1
ATOM 799 C CA . ARG A 1 99 ? 17.146 2.443 -40.097 1.00 92.56 99 ARG A CA 1
ATOM 800 C C . ARG A 1 99 ? 16.816 3.524 -41.125 1.00 92.56 99 ARG A C 1
ATOM 802 O O . ARG A 1 99 ? 17.018 3.287 -42.312 1.00 92.56 99 ARG A O 1
ATOM 809 N N . ASP A 1 100 ? 16.415 4.715 -40.683 1.00 93.31 100 ASP A N 1
ATOM 810 C CA . ASP A 1 100 ? 16.151 5.864 -41.563 1.00 93.31 100 ASP A CA 1
ATOM 811 C C . ASP A 1 100 ? 17.413 6.306 -42.325 1.00 93.31 100 ASP A C 1
ATOM 813 O O . ASP A 1 100 ? 17.345 6.743 -43.472 1.00 93.31 100 ASP A O 1
ATOM 817 N N . MET A 1 101 ? 18.589 6.133 -41.715 1.00 94.38 101 MET A N 1
ATOM 818 C CA . MET A 1 101 ? 19.895 6.354 -42.347 1.00 94.38 101 MET A CA 1
ATOM 819 C C . MET A 1 101 ? 20.351 5.197 -43.258 1.00 94.38 101 MET A C 1
ATOM 821 O O . MET A 1 101 ? 21.436 5.269 -43.836 1.00 94.38 101 MET A O 1
ATOM 825 N N . GLY A 1 102 ? 19.558 4.130 -43.388 1.00 93.25 102 GLY A N 1
ATOM 826 C CA . GLY A 1 102 ? 19.849 2.983 -44.247 1.00 93.25 102 GLY A CA 1
ATOM 827 C C . GLY A 1 102 ? 20.896 2.013 -43.694 1.00 93.25 102 GLY A C 1
ATOM 828 O O . GLY A 1 102 ? 21.472 1.244 -44.466 1.00 93.25 102 GLY A O 1
ATOM 829 N N . LEU A 1 103 ? 21.176 2.032 -42.385 1.00 94.19 103 LEU A N 1
ATOM 830 C CA . LEU A 1 103 ? 22.120 1.083 -41.793 1.00 94.19 103 LEU A CA 1
ATOM 831 C C . LEU A 1 103 ? 21.508 -0.328 -41.743 1.00 94.19 103 LEU A C 1
ATOM 833 O O . LEU A 1 103 ? 20.347 -0.481 -41.361 1.00 94.19 103 LEU A O 1
ATOM 837 N N . PRO A 1 104 ? 22.286 -1.379 -42.058 1.00 94.56 104 PRO A N 1
ATOM 838 C CA . PRO A 1 104 ? 21.822 -2.752 -41.918 1.00 94.56 104 PRO A CA 1
ATOM 839 C C . PRO A 1 104 ? 21.715 -3.150 -40.438 1.00 94.56 104 PRO A C 1
ATOM 841 O O . PRO A 1 104 ? 22.555 -2.770 -39.620 1.00 94.56 104 PRO A O 1
ATOM 844 N N . ASP A 1 105 ? 20.742 -4.000 -40.097 1.00 92.00 105 ASP A N 1
ATOM 845 C CA . ASP A 1 105 ? 20.450 -4.423 -38.714 1.00 92.00 105 ASP A CA 1
ATOM 846 C C . ASP A 1 105 ? 21.657 -5.027 -37.968 1.00 92.00 105 ASP A C 1
ATOM 848 O O . ASP A 1 105 ? 21.757 -4.906 -36.747 1.00 92.00 105 ASP A O 1
ATOM 852 N N . ILE A 1 106 ? 22.614 -5.628 -38.685 1.00 93.12 106 ILE A N 1
ATOM 853 C CA . ILE A 1 106 ? 23.878 -6.128 -38.115 1.00 93.12 106 ILE A CA 1
ATOM 854 C C . ILE A 1 106 ? 24.692 -4.978 -37.504 1.00 93.12 106 ILE A C 1
ATOM 856 O O . ILE A 1 106 ? 25.220 -5.096 -36.395 1.00 93.12 106 ILE A O 1
ATOM 860 N N . GLU A 1 107 ? 24.783 -3.851 -38.210 1.00 93.44 107 GLU A N 1
ATOM 861 C CA . GLU A 1 107 ? 25.522 -2.680 -37.748 1.00 93.44 107 GLU A CA 1
ATOM 862 C C . GLU A 1 107 ? 24.757 -1.936 -36.647 1.00 93.44 107 GLU A C 1
ATOM 864 O O . GLU A 1 107 ? 25.360 -1.501 -35.663 1.00 93.44 107 GLU A O 1
ATOM 869 N N . ILE A 1 108 ? 23.426 -1.869 -36.754 1.00 94.19 108 ILE A N 1
ATOM 870 C CA . ILE A 1 108 ? 22.557 -1.317 -35.704 1.00 94.19 108 ILE A CA 1
ATOM 871 C C . ILE A 1 108 ? 22.723 -2.116 -34.409 1.00 94.19 108 ILE A C 1
ATOM 873 O O . ILE A 1 108 ? 22.983 -1.528 -33.359 1.00 94.19 108 ILE A O 1
ATOM 877 N N . SER A 1 109 ? 22.656 -3.450 -34.491 1.00 94.31 109 SER A N 1
ATOM 878 C CA . SER A 1 109 ? 22.869 -4.365 -33.364 1.00 94.31 109 SER A CA 1
ATOM 879 C C . SER A 1 109 ? 24.222 -4.124 -32.695 1.00 94.31 109 SER A C 1
ATOM 881 O O . SER A 1 109 ? 24.299 -3.977 -31.475 1.00 94.31 109 SER A O 1
ATOM 883 N N . LYS A 1 110 ? 25.298 -3.985 -33.480 1.00 94.94 110 LYS A N 1
ATOM 884 C CA . LYS A 1 110 ? 26.630 -3.663 -32.951 1.00 94.94 110 LYS A CA 1
ATOM 885 C C . LYS A 1 110 ? 26.643 -2.323 -32.202 1.00 94.94 110 LYS A C 1
ATOM 887 O O . LYS A 1 110 ? 27.107 -2.271 -31.064 1.00 94.94 110 LYS A O 1
ATOM 892 N N . LYS A 1 111 ? 26.082 -1.263 -32.794 1.00 93.38 111 LYS A N 1
ATOM 893 C CA . LYS A 1 111 ? 26.058 0.083 -32.195 1.00 93.38 111 LYS A CA 1
ATOM 894 C C . LYS A 1 111 ? 25.257 0.135 -30.892 1.00 93.38 111 LYS A C 1
ATOM 896 O O . LYS A 1 111 ? 25.712 0.754 -29.931 1.00 93.38 111 LYS A O 1
ATOM 901 N N . ILE A 1 112 ? 24.090 -0.514 -30.820 1.00 94.38 112 ILE A N 1
ATOM 902 C CA . ILE A 1 112 ? 23.291 -0.531 -29.581 1.00 94.38 112 ILE A CA 1
ATOM 903 C C . ILE A 1 112 ? 23.944 -1.388 -28.490 1.00 94.38 112 ILE A C 1
ATOM 905 O O . ILE A 1 112 ? 23.872 -1.024 -27.319 1.00 94.38 112 ILE A O 1
ATOM 909 N N . ARG A 1 113 ? 24.645 -2.474 -28.848 1.00 94.94 113 ARG A N 1
ATOM 910 C CA . ARG A 1 113 ? 25.442 -3.260 -27.890 1.00 94.94 113 ARG A CA 1
ATOM 911 C C . ARG A 1 113 ? 26.549 -2.428 -27.265 1.00 94.94 113 ARG A C 1
ATOM 913 O O . ARG A 1 113 ? 26.659 -2.402 -26.046 1.00 94.94 113 ARG A O 1
ATOM 920 N N . GLU A 1 114 ? 27.331 -1.741 -28.094 1.00 93.00 114 GLU A N 1
ATOM 921 C CA . GLU A 1 114 ? 28.446 -0.903 -27.643 1.00 93.00 114 GLU A CA 1
ATOM 922 C C . GLU A 1 114 ? 27.955 0.275 -26.792 1.00 93.00 114 GLU A C 1
ATOM 924 O O . GLU A 1 114 ? 28.506 0.536 -25.726 1.00 93.00 114 GLU A O 1
ATOM 929 N N . LYS A 1 115 ? 26.885 0.959 -27.220 1.00 93.38 115 LYS A N 1
ATOM 930 C CA . LYS A 1 115 ? 26.387 2.165 -26.543 1.00 93.38 115 LYS A CA 1
ATOM 931 C C . LYS A 1 115 ? 25.626 1.883 -25.244 1.00 93.38 115 LYS A C 1
ATOM 933 O O . LYS A 1 115 ? 25.706 2.687 -24.322 1.00 93.38 115 LYS A O 1
ATOM 938 N N . TYR A 1 116 ? 24.885 0.775 -25.175 1.00 91.62 116 TYR A N 1
ATOM 939 C CA . TYR A 1 116 ? 24.023 0.438 -24.032 1.00 91.62 116 TYR A CA 1
ATOM 940 C C . TYR A 1 116 ? 24.529 -0.764 -23.217 1.00 91.62 116 TYR A C 1
ATOM 942 O O . TYR A 1 116 ? 23.821 -1.237 -22.331 1.00 91.62 116 TYR A O 1
ATOM 950 N N . GLY A 1 117 ? 25.728 -1.283 -23.509 1.00 91.75 117 GLY A N 1
ATOM 951 C CA . GLY A 1 117 ? 26.325 -2.410 -22.781 1.00 91.75 117 GLY A CA 1
ATOM 952 C C . GLY A 1 117 ? 25.527 -3.715 -22.890 1.00 91.75 117 GLY A C 1
ATOM 953 O O . GLY A 1 117 ? 25.521 -4.520 -21.960 1.00 91.75 117 GLY A O 1
ATOM 954 N N . LEU A 1 118 ? 24.808 -3.919 -23.997 1.00 93.12 118 LEU A N 1
ATOM 955 C CA . LEU A 1 118 ? 23.893 -5.051 -24.159 1.00 93.12 118 LEU A CA 1
ATOM 956 C C . LEU A 1 118 ? 24.619 -6.319 -24.620 1.00 93.12 118 LEU A C 1
ATOM 958 O O . LEU A 1 118 ? 25.558 -6.284 -25.421 1.00 93.12 118 LEU A O 1
ATOM 962 N N . SER A 1 119 ? 24.107 -7.472 -24.183 1.00 94.62 119 SER A N 1
ATOM 963 C CA . SER A 1 119 ? 24.484 -8.758 -24.771 1.00 94.62 119 SER A CA 1
ATOM 964 C C . SER A 1 119 ? 23.966 -8.874 -26.207 1.00 94.62 119 SER A C 1
ATOM 966 O O . SER A 1 119 ? 23.020 -8.195 -26.609 1.00 94.62 119 SER A O 1
ATOM 968 N N . GLU A 1 120 ? 24.562 -9.775 -26.986 1.00 90.69 120 GLU A N 1
ATOM 969 C CA . GLU A 1 120 ? 24.134 -10.028 -28.367 1.00 90.69 120 GLU A CA 1
ATOM 970 C C . GLU A 1 120 ? 22.664 -10.435 -28.461 1.00 90.69 120 GLU A C 1
ATOM 972 O O . GLU A 1 120 ? 21.914 -9.914 -29.284 1.00 90.69 120 GLU A O 1
ATOM 977 N N . LYS A 1 121 ? 22.241 -11.308 -27.544 1.00 93.19 121 LYS A N 1
ATOM 978 C CA . LYS A 1 121 ? 20.854 -11.745 -27.433 1.00 93.19 121 LYS A CA 1
ATOM 979 C C . LYS A 1 121 ? 19.923 -10.575 -27.105 1.00 93.19 121 LYS A C 1
ATOM 981 O O . LYS A 1 121 ? 18.918 -10.405 -27.782 1.00 93.19 121 LYS A O 1
ATOM 986 N N . ALA A 1 122 ? 20.284 -9.745 -26.124 1.00 92.62 122 ALA A N 1
ATOM 987 C CA . ALA A 1 122 ? 19.459 -8.611 -25.712 1.00 92.62 122 ALA A CA 1
ATOM 988 C C . ALA A 1 122 ? 19.283 -7.581 -26.839 1.00 92.62 122 ALA A C 1
ATOM 990 O O . ALA A 1 122 ? 18.178 -7.098 -27.064 1.00 92.62 122 ALA A O 1
ATOM 991 N N . ALA A 1 123 ? 20.347 -7.276 -27.585 1.00 92.88 123 ALA A N 1
ATOM 992 C CA . ALA A 1 123 ? 20.269 -6.393 -28.746 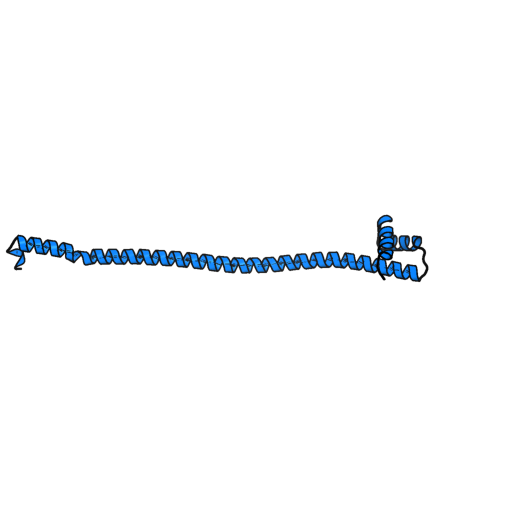1.00 92.88 123 ALA A CA 1
ATOM 993 C C . ALA A 1 123 ? 19.369 -6.963 -29.856 1.00 92.88 123 ALA A C 1
ATOM 995 O O . ALA A 1 123 ? 18.542 -6.238 -30.411 1.00 92.88 123 ALA A O 1
ATOM 996 N N . GLY A 1 124 ? 19.471 -8.269 -30.130 1.00 92.81 124 GLY A N 1
ATOM 997 C CA . GLY A 1 124 ? 18.570 -8.961 -31.054 1.00 92.81 124 GLY A CA 1
ATOM 998 C C . GLY A 1 124 ? 17.105 -8.924 -30.604 1.00 92.81 124 GLY A C 1
ATOM 999 O O . GLY A 1 124 ? 16.212 -8.719 -31.425 1.00 92.81 124 GLY A O 1
ATOM 1000 N N . ASP A 1 125 ? 16.850 -9.056 -29.301 1.00 93.75 125 ASP A N 1
ATOM 1001 C CA . ASP A 1 125 ? 15.502 -8.965 -28.737 1.00 93.75 125 ASP A CA 1
ATOM 1002 C C . ASP A 1 125 ? 14.909 -7.552 -28.897 1.00 93.75 125 ASP A C 1
ATOM 1004 O O . ASP A 1 125 ? 13.727 -7.426 -29.214 1.00 93.75 125 ASP A O 1
ATOM 1008 N N . TYR A 1 126 ? 15.709 -6.487 -28.754 1.00 94.25 126 TYR A N 1
ATOM 1009 C CA . TYR A 1 126 ? 15.250 -5.115 -29.015 1.00 94.25 126 TYR A CA 1
ATOM 1010 C C . TYR A 1 126 ? 14.892 -4.880 -30.487 1.00 94.25 126 TYR A C 1
ATOM 1012 O O . TYR A 1 126 ? 13.863 -4.265 -30.758 1.00 94.25 126 TYR A O 1
ATOM 1020 N N . LEU A 1 127 ? 15.678 -5.398 -31.435 1.00 91.94 127 LEU A N 1
ATOM 1021 C CA . LEU A 1 127 ? 15.354 -5.296 -32.865 1.00 91.94 127 LEU A CA 1
ATOM 1022 C C . LEU A 1 127 ? 14.035 -6.012 -33.197 1.00 91.94 127 LEU A C 1
ATOM 1024 O O . LEU A 1 127 ? 13.161 -5.433 -33.836 1.00 91.94 127 LEU A O 1
ATOM 1028 N N . ARG A 1 128 ? 13.833 -7.225 -32.667 1.00 92.62 128 ARG A N 1
ATOM 1029 C CA . ARG A 1 128 ? 12.574 -7.975 -32.834 1.00 92.62 128 ARG A CA 1
ATOM 1030 C C . ARG A 1 128 ? 11.377 -7.262 -32.212 1.00 92.62 128 ARG A C 1
ATOM 1032 O O . ARG A 1 128 ? 10.303 -7.232 -32.803 1.00 92.62 128 ARG A O 1
ATOM 1039 N N . LYS A 1 129 ? 11.538 -6.706 -31.008 1.00 92.19 129 LYS A N 1
ATOM 1040 C CA . LYS A 1 129 ? 10.473 -5.947 -30.336 1.00 92.19 129 LYS A CA 1
ATOM 1041 C C . LYS A 1 129 ? 10.117 -4.667 -31.086 1.00 92.19 129 LYS A C 1
ATOM 1043 O O . LYS A 1 129 ? 8.948 -4.297 -31.109 1.00 92.19 129 LY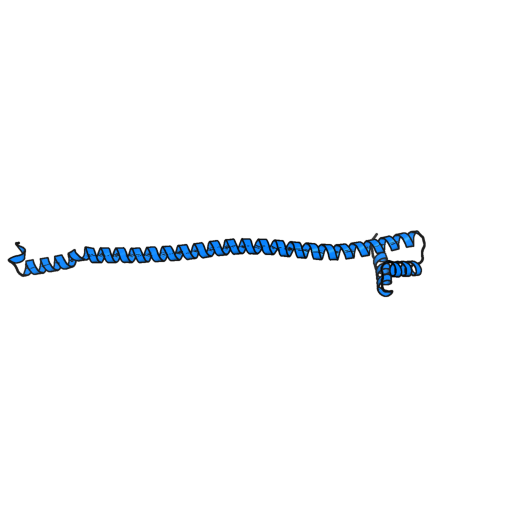S A O 1
ATOM 1048 N N . PHE A 1 130 ? 11.101 -4.005 -31.692 1.00 90.50 130 PHE A N 1
ATOM 1049 C CA . PHE A 1 130 ? 10.872 -2.818 -32.510 1.00 90.50 130 PHE A CA 1
ATOM 1050 C C . PHE A 1 130 ? 9.982 -3.133 -33.722 1.00 90.50 130 PHE A C 1
ATOM 1052 O O . PHE A 1 130 ? 9.085 -2.361 -34.030 1.00 90.50 130 PHE A O 1
ATOM 1059 N N . GLU A 1 131 ? 10.161 -4.296 -34.353 1.00 84.06 131 GLU A N 1
ATOM 1060 C CA . GLU A 1 131 ? 9.331 -4.751 -35.483 1.00 84.06 131 GLU A CA 1
ATOM 1061 C C . GLU A 1 131 ? 7.905 -5.155 -35.088 1.00 84.06 131 GLU A C 1
ATOM 1063 O O . GLU A 1 131 ? 6.996 -5.104 -35.909 1.00 84.06 131 GLU A O 1
ATOM 1068 N N . GLN A 1 132 ? 7.698 -5.553 -33.831 1.00 82.44 132 GLN A N 1
ATOM 1069 C CA . GLN A 1 132 ? 6.388 -5.944 -33.302 1.00 82.44 132 GLN A CA 1
ATOM 1070 C C . GLN A 1 132 ? 5.558 -4.756 -32.805 1.00 82.44 132 GLN A C 1
ATOM 1072 O O . GLN A 1 132 ? 4.403 -4.944 -32.418 1.00 82.44 132 GLN A O 1
ATOM 1077 N N . LYS A 1 133 ? 6.117 -3.538 -32.784 1.00 71.19 133 LYS A N 1
ATOM 1078 C CA . LYS A 1 133 ? 5.337 -2.348 -32.447 1.00 71.19 133 LYS A CA 1
ATOM 1079 C C . LYS A 1 133 ? 4.314 -2.083 -33.560 1.00 71.19 133 LYS A C 1
ATOM 1081 O O . LYS A 1 133 ? 4.726 -1.896 -34.703 1.00 71.19 133 LYS A O 1
ATOM 1086 N N . PRO A 1 134 ? 3.005 -2.034 -33.254 1.00 53.62 134 PRO A N 1
ATOM 1087 C CA . PRO A 1 134 ? 2.039 -1.516 -34.211 1.00 53.62 134 PRO A CA 1
ATOM 1088 C C . PRO A 1 134 ? 2.372 -0.048 -34.515 1.00 53.62 134 PRO A C 1
ATOM 1090 O O . PRO A 1 134 ? 2.751 0.696 -33.605 1.00 53.62 134 PRO A O 1
ATOM 1093 N N . VAL A 1 135 ? 2.276 0.309 -35.800 1.00 53.53 135 VAL A N 1
ATOM 1094 C CA . VAL A 1 135 ? 2.407 1.683 -36.318 1.00 53.53 135 VAL A CA 1
ATOM 1095 C C . VAL A 1 135 ? 1.318 2.570 -35.730 1.00 53.53 135 VAL A C 1
ATOM 1097 O O . VAL A 1 135 ? 0.156 2.103 -35.684 1.00 53.53 135 VAL A O 1
#

pLDDT: mean 88.66, std 12.29, range [53.53, 98.38]

Radius of gyration: 46.3 Å; chains: 1; bounding box: 76×19×127 Å

Sequence (135 aa):
MIAEKDPYIKSAYEQLQIISQDKEKRLEYEAREKAIRDHYQFMFEAEQRGIEIGEQRGIEIGEQRGIEIGEKRGIEIGEERGEKRGMEQGIFGAISICRDMGLPDIEISKKIREKYGLSEKAAGDYLRKFEQKPV

Organism: NCBI:txid1235802

Foldseek 3Di:
DVCVVDVVSVVVVVVVVVVVVCVVVVVVVVVVVVVVVVVVVVVVVVVVVVVVVVVVVCVVVVVVVCVVVCVVVVVVVVVVVVVVVVLLVVLLVLVVVCVVVVHDLVVSLVVCCVVVVDDSVRSVVSVVVSVVDDD